Protein AF-R1E698-F1 (afdb_monomer_lite)

Secondary structure (DSSP, 8-state):
---HHHHHHHH-TTS-TTS-SS-HHHHHHHHHHHHHHHHHHHHHHHHHHHHHHHHHTT-GGGHHHHHHHHHHHHHHHHHHHHHHHHHHGGGG-TTHHHHHHHEEEEE----TT--SBTTB--PPEEEEEGGG-

Sequence (133 aa):
MPPFEEFDKDLHPFGPYDAPDRPLPEIIYRLTHDVENMVKEAKSEIAALKKLGAKAAKSEGVKEAWDKNVQNALLSCIATGLAGAKLAKLTRAENLAEIVQQKGVKMGEAEPGKKYHDWWIVPKVEVVDKSAL

Foldseek 3Di:
DDPPVVVVCVVQVQDDPVDGVDDPLVVLQVVLVVLLVVLVVQLVVLVVVLVCACVNVVNVVPRVVVNQLSVLSNVLSVLSNVQSVVSNVLSVDPVSVVLVVFWDKDFADCPPPNRSDPPDDRTRIDTGTPVVD

Organism: Botryosphaeria parva (strain UCR-NP2) (NCBI:txid1287680)

Structure (mmCIF, N/CA/C/O backbone):
data_AF-R1E698-F1
#
_entry.id   AF-R1E698-F1
#
loop_
_atom_site.group_PDB
_atom_site.id
_atom_site.type_symbol
_atom_site.label_atom_id
_atom_site.label_alt_id
_atom_site.label_comp_id
_atom_site.label_asym_id
_atom_site.label_entity_id
_atom_site.label_seq_id
_atom_site.pdbx_PDB_ins_code
_atom_site.Cartn_x
_atom_site.Cartn_y
_atom_site.Cartn_z
_atom_site.occupancy
_atom_site.B_iso_or_equiv
_atom_site.auth_seq_id
_atom_site.auth_comp_id
_atom_site.auth_asym_id
_atom_site.auth_atom_id
_atom_site.pdbx_PDB_model_num
ATOM 1 N N . MET A 1 1 ? -19.734 -15.047 -14.180 1.00 74.62 1 MET A N 1
ATOM 2 C CA . MET A 1 1 ? -18.265 -14.930 -14.177 1.00 74.62 1 MET A CA 1
ATOM 3 C C . MET A 1 1 ? -17.899 -14.361 -15.529 1.00 74.62 1 MET A C 1
ATOM 5 O O . MET A 1 1 ? -18.437 -14.891 -16.499 1.00 74.62 1 MET A O 1
ATOM 9 N N . PRO A 1 2 ? -17.140 -13.261 -15.596 1.00 83.75 2 PRO A N 1
ATOM 10 C CA . PRO A 1 2 ? -16.688 -12.744 -16.881 1.00 83.75 2 PRO A CA 1
ATOM 11 C C . PRO A 1 2 ? -15.882 -13.826 -17.627 1.00 83.75 2 PRO A C 1
ATOM 13 O O . PRO A 1 2 ? -15.309 -14.706 -16.971 1.00 83.75 2 PRO A O 1
ATOM 16 N N . PRO A 1 3 ? -15.870 -13.810 -18.970 1.00 94.50 3 PRO A N 1
ATOM 17 C CA . PRO A 1 3 ? -14.977 -14.642 -19.769 1.00 94.50 3 PRO A CA 1
ATOM 18 C C . PRO A 1 3 ? -13.515 -14.485 -19.339 1.00 94.50 3 PRO A C 1
ATOM 20 O O . PRO A 1 3 ? -13.112 -13.429 -18.844 1.00 94.50 3 PRO A O 1
ATOM 23 N N . PHE A 1 4 ? -12.714 -15.533 -19.548 1.00 91.00 4 PHE A N 1
ATOM 24 C CA . PHE A 1 4 ? -11.295 -15.524 -19.184 1.00 91.00 4 PHE A CA 1
ATOM 25 C C . PHE A 1 4 ? -10.558 -14.351 -19.838 1.00 91.00 4 PHE A C 1
ATOM 27 O O . PHE A 1 4 ? -9.736 -13.712 -19.199 1.00 91.00 4 PHE A O 1
ATOM 34 N N . GLU A 1 5 ? -10.916 -14.013 -21.072 1.00 89.88 5 GLU A N 1
ATOM 35 C CA . GLU A 1 5 ? -10.311 -12.942 -21.858 1.00 89.88 5 GLU A CA 1
ATOM 36 C C . GLU A 1 5 ? -10.575 -11.546 -21.277 1.00 89.88 5 GLU A C 1
ATOM 38 O O . GLU A 1 5 ? -9.774 -10.636 -21.477 1.00 89.88 5 GLU A O 1
ATOM 43 N N . GLU A 1 6 ? -11.699 -11.347 -20.586 1.00 89.94 6 GLU A N 1
ATOM 44 C CA . GLU A 1 6 ? -11.978 -10.092 -19.878 1.00 89.94 6 GLU A CA 1
ATOM 45 C C . GLU A 1 6 ? -11.165 -10.018 -18.585 1.00 89.94 6 GLU A C 1
ATOM 47 O O . GLU A 1 6 ? -10.511 -9.014 -18.321 1.00 89.94 6 GLU A O 1
ATOM 52 N N . PHE A 1 7 ? -11.125 -11.117 -17.829 1.00 89.62 7 PHE A N 1
ATOM 53 C CA . PHE A 1 7 ? -10.327 -11.210 -16.608 1.00 89.62 7 PHE A CA 1
ATOM 54 C C . PHE A 1 7 ? -8.821 -11.053 -16.873 1.00 89.62 7 PHE A C 1
ATOM 56 O O . PHE A 1 7 ? -8.120 -10.380 -16.121 1.00 89.62 7 PHE A O 1
ATOM 63 N N . ASP A 1 8 ? -8.323 -11.639 -17.960 1.00 88.31 8 ASP A N 1
ATOM 64 C CA . ASP A 1 8 ? -6.924 -11.549 -18.369 1.00 88.31 8 ASP A CA 1
ATOM 65 C C . ASP A 1 8 ? -6.518 -10.107 -18.701 1.00 88.31 8 ASP A C 1
ATOM 67 O O . ASP A 1 8 ? -5.461 -9.649 -18.271 1.00 88.31 8 ASP A O 1
ATOM 71 N N . LYS A 1 9 ? -7.394 -9.347 -19.373 1.00 87.50 9 LYS A N 1
ATOM 72 C CA . LYS A 1 9 ? -7.171 -7.917 -19.648 1.00 87.50 9 LYS A CA 1
ATOM 73 C C . LYS A 1 9 ? -7.111 -7.079 -18.373 1.00 87.50 9 LYS A C 1
ATOM 75 O O . LYS A 1 9 ? -6.294 -6.164 -18.296 1.00 87.50 9 LYS A O 1
ATOM 80 N N . ASP A 1 10 ? -7.939 -7.399 -17.382 1.00 87.12 10 ASP A N 1
ATOM 81 C CA . ASP A 1 10 ? -7.943 -6.698 -16.095 1.00 87.12 10 ASP A CA 1
ATOM 82 C C . ASP A 1 10 ? -6.673 -6.982 -15.274 1.00 87.12 10 ASP A C 1
ATOM 84 O O . ASP A 1 10 ? -6.173 -6.097 -14.576 1.00 87.12 10 ASP A O 1
ATOM 88 N N . LEU A 1 11 ? -6.120 -8.198 -15.368 1.00 87.31 11 LEU A N 1
ATOM 89 C CA . LEU A 1 11 ? -4.850 -8.566 -14.727 1.00 87.31 11 LEU A CA 1
ATOM 90 C C . LEU A 1 11 ? -3.614 -8.030 -15.461 1.00 87.31 11 LEU A C 1
ATOM 92 O O . LEU A 1 11 ? -2.570 -7.813 -14.834 1.00 87.31 11 LEU A O 1
ATOM 96 N N . HIS A 1 12 ? -3.737 -7.793 -16.767 1.00 89.31 12 HIS A N 1
ATOM 97 C CA . HIS A 1 12 ? -2.670 -7.316 -17.643 1.00 89.31 12 HIS A CA 1
ATOM 98 C C . HIS A 1 12 ? -3.029 -5.971 -18.301 1.00 89.31 12 HIS A C 1
ATOM 100 O O . HIS A 1 12 ? -3.017 -5.850 -19.529 1.00 89.31 12 HIS A O 1
ATOM 106 N N . PRO A 1 13 ? -3.285 -4.902 -17.518 1.00 90.31 13 PRO A N 1
ATOM 107 C CA . PRO A 1 13 ? -3.709 -3.603 -18.055 1.00 90.31 13 PRO A CA 1
ATOM 108 C C . PRO A 1 13 ? -2.624 -2.890 -18.886 1.00 90.31 13 PRO A C 1
ATOM 110 O O . PRO A 1 13 ? -2.869 -1.821 -19.448 1.00 90.31 13 PRO A O 1
ATOM 113 N N . PHE A 1 14 ? -1.416 -3.459 -18.942 1.00 92.75 14 PHE A N 1
ATOM 114 C CA . PHE A 1 14 ? -0.266 -2.968 -19.702 1.00 92.75 14 PHE A CA 1
ATOM 115 C C . PHE A 1 14 ? 0.265 -4.006 -20.699 1.00 92.75 14 PHE A C 1
ATOM 117 O O . PHE A 1 14 ? 1.429 -3.919 -21.083 1.00 92.75 14 PHE A O 1
ATOM 124 N N . GLY A 1 15 ? -0.553 -4.989 -21.076 1.00 91.38 15 GLY A N 1
ATOM 125 C CA . GLY A 1 15 ? -0.142 -6.085 -21.946 1.00 91.38 15 GLY A CA 1
ATOM 126 C C . GLY A 1 15 ? 0.629 -7.192 -21.209 1.00 91.38 15 GLY A C 1
ATOM 127 O O . GLY A 1 15 ? 0.707 -7.186 -19.974 1.00 91.38 15 GLY A O 1
ATOM 128 N N . PRO A 1 16 ? 1.176 -8.166 -21.956 1.00 90.00 16 PRO A N 1
ATOM 129 C CA . PRO A 1 16 ? 1.904 -9.309 -21.405 1.00 90.00 16 PRO A CA 1
ATOM 130 C C . PRO A 1 16 ? 3.109 -8.902 -20.543 1.00 90.00 16 PRO A C 1
ATOM 132 O O . PRO A 1 16 ? 3.802 -7.931 -20.839 1.00 90.00 16 PRO A O 1
ATOM 135 N N . TYR A 1 17 ? 3.410 -9.666 -19.487 1.00 83.81 17 TYR A N 1
ATOM 136 C CA . TYR A 1 17 ? 4.525 -9.348 -18.578 1.00 83.81 17 TYR A CA 1
ATOM 137 C C . TYR A 1 17 ? 5.911 -9.405 -19.239 1.00 83.81 17 TYR A C 1
ATOM 139 O O . TYR A 1 17 ? 6.830 -8.711 -18.805 1.00 83.81 17 TYR A O 1
ATOM 147 N N . ASP A 1 18 ? 6.073 -10.245 -20.258 1.00 85.62 18 ASP A N 1
ATOM 148 C CA . ASP A 1 18 ? 7.298 -10.408 -21.042 1.00 85.62 18 ASP A CA 1
ATOM 149 C C . ASP A 1 18 ? 7.437 -9.366 -22.163 1.00 85.62 18 ASP A C 1
ATOM 151 O O . ASP A 1 18 ? 8.551 -9.095 -22.614 1.00 85.62 18 ASP A O 1
ATOM 155 N N . ALA A 1 19 ? 6.329 -8.747 -22.571 1.00 87.56 19 ALA A N 1
ATOM 156 C CA . ALA A 1 19 ? 6.274 -7.745 -23.628 1.00 87.56 19 ALA A CA 1
ATOM 157 C C . ALA A 1 19 ? 5.227 -6.657 -23.311 1.00 87.56 19 ALA A C 1
ATOM 159 O O . ALA A 1 19 ? 4.187 -6.599 -23.969 1.00 87.56 19 ALA A O 1
ATOM 160 N N . PRO A 1 20 ? 5.475 -5.793 -22.309 1.00 90.19 20 PRO A N 1
ATOM 161 C CA . PRO A 1 20 ? 4.514 -4.771 -21.924 1.00 90.19 20 PRO A CA 1
ATOM 162 C C . PRO A 1 20 ? 4.370 -3.685 -22.997 1.00 90.19 20 PRO A C 1
ATOM 164 O O . PRO A 1 20 ? 5.348 -3.242 -23.600 1.00 90.19 20 PRO A O 1
ATOM 167 N N . ASP A 1 21 ? 3.154 -3.165 -23.148 1.00 92.75 21 ASP A N 1
ATOM 168 C CA . ASP A 1 21 ? 2.787 -2.132 -24.126 1.00 92.75 21 ASP A CA 1
ATOM 169 C C . ASP A 1 21 ? 3.384 -0.750 -23.806 1.00 92.75 21 ASP A C 1
ATOM 171 O O . ASP A 1 21 ? 3.273 0.192 -24.596 1.00 92.75 21 ASP A O 1
ATOM 175 N N . ARG A 1 22 ? 3.970 -0.586 -22.613 1.00 90.88 22 ARG A N 1
ATOM 176 C CA . ARG A 1 22 ? 4.501 0.686 -22.110 1.00 90.88 22 ARG A CA 1
ATOM 177 C C . ARG A 1 22 ? 5.877 0.521 -21.467 1.00 90.88 22 ARG A C 1
ATOM 179 O O . ARG A 1 22 ? 6.194 -0.552 -20.953 1.00 90.88 22 ARG A O 1
ATOM 186 N N . PRO A 1 23 ? 6.694 1.589 -21.415 1.00 89.50 23 PRO A N 1
ATOM 187 C CA . PRO A 1 23 ? 7.967 1.556 -20.709 1.00 89.50 23 PRO A CA 1
ATOM 188 C C . PRO A 1 23 ? 7.792 1.219 -19.224 1.00 89.50 23 PRO A C 1
ATOM 190 O O . PRO A 1 23 ? 6.934 1.776 -18.537 1.00 89.50 23 PRO A O 1
ATOM 193 N N . LEU A 1 24 ? 8.670 0.366 -18.695 1.00 85.94 24 LEU A N 1
ATOM 194 C CA . LEU A 1 24 ? 8.614 -0.078 -17.301 1.00 85.94 24 LEU A CA 1
ATOM 195 C C . LEU A 1 24 ? 8.573 1.067 -16.259 1.00 85.94 24 LEU A C 1
ATOM 197 O O . LEU A 1 24 ? 7.789 0.951 -15.315 1.00 85.94 24 LEU A O 1
ATOM 201 N N . PRO A 1 25 ? 9.327 2.183 -16.396 1.00 87.00 25 PRO A N 1
ATOM 202 C CA . PRO A 1 25 ? 9.205 3.309 -15.466 1.00 87.00 25 PRO A CA 1
ATOM 203 C C . PRO A 1 25 ? 7.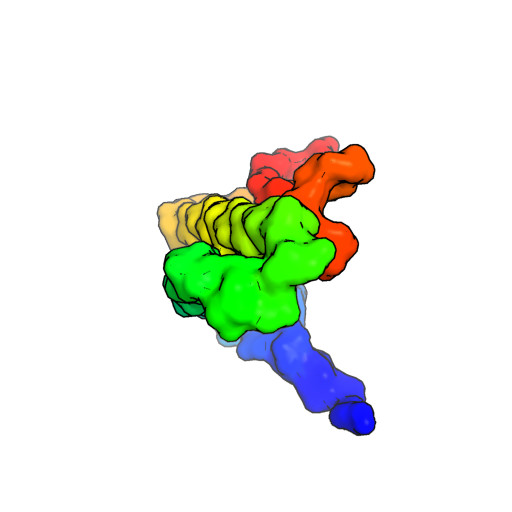787 3.885 -15.392 1.00 87.00 25 PRO A C 1
ATOM 205 O O . PRO A 1 25 ? 7.322 4.231 -14.307 1.00 87.00 25 PRO A O 1
ATOM 208 N N . GLU A 1 26 ? 7.089 3.961 -16.529 1.00 90.12 26 GLU A N 1
ATOM 209 C CA . GLU A 1 26 ? 5.717 4.463 -16.600 1.00 90.12 26 GLU A CA 1
ATOM 210 C C . GLU A 1 26 ? 4.745 3.497 -15.917 1.00 90.12 26 GLU A C 1
ATOM 212 O O . GLU A 1 26 ? 3.893 3.926 -15.141 1.00 90.12 26 GLU A O 1
ATOM 217 N N . ILE A 1 27 ? 4.904 2.193 -16.152 1.00 90.69 27 ILE A N 1
ATOM 218 C CA . ILE A 1 27 ? 4.075 1.151 -15.531 1.00 90.69 27 ILE A CA 1
ATOM 219 C C . ILE A 1 27 ? 4.218 1.188 -14.009 1.00 90.69 27 ILE A C 1
ATOM 221 O O . ILE A 1 27 ? 3.216 1.255 -13.296 1.00 90.69 27 ILE A O 1
ATOM 225 N N . ILE A 1 28 ? 5.458 1.199 -13.504 1.00 88.69 28 ILE A N 1
ATOM 226 C CA . ILE A 1 28 ? 5.719 1.273 -12.061 1.00 88.69 28 ILE A CA 1
ATOM 227 C C . ILE A 1 28 ? 5.139 2.569 -11.495 1.00 88.69 28 ILE A C 1
ATOM 229 O O . ILE A 1 28 ? 4.505 2.534 -10.441 1.00 88.69 28 ILE A O 1
ATOM 233 N N . TYR A 1 29 ? 5.313 3.703 -12.182 1.00 91.12 29 TYR A N 1
ATOM 234 C CA . TYR A 1 29 ? 4.744 4.976 -11.747 1.00 91.12 29 TYR A CA 1
ATOM 235 C C . TYR A 1 29 ? 3.221 4.898 -11.617 1.00 91.12 29 TYR A C 1
ATOM 237 O O . TYR A 1 29 ? 2.701 5.216 -10.553 1.00 91.12 29 TYR A O 1
ATOM 245 N N . ARG A 1 30 ? 2.509 4.422 -12.647 1.00 92.06 30 ARG A N 1
ATOM 246 C CA . ARG A 1 30 ? 1.041 4.330 -12.621 1.00 92.06 30 ARG A CA 1
ATOM 247 C C . ARG A 1 30 ? 0.549 3.415 -11.502 1.00 92.06 30 ARG A C 1
ATOM 249 O O . ARG A 1 30 ? -0.245 3.850 -10.678 1.00 92.06 30 ARG A O 1
ATOM 256 N N . LEU A 1 31 ? 1.091 2.199 -11.410 1.00 90.69 31 LEU A N 1
ATOM 257 C CA . LEU A 1 31 ? 0.698 1.233 -10.379 1.00 90.69 31 LEU A CA 1
ATOM 258 C C . LEU A 1 31 ? 0.967 1.747 -8.962 1.00 90.69 31 LEU A C 1
ATOM 260 O O . LEU A 1 31 ? 0.128 1.609 -8.074 1.00 90.69 31 LEU A O 1
ATOM 264 N N . THR A 1 32 ? 2.138 2.344 -8.730 1.00 91.50 32 THR A N 1
ATOM 265 C CA . THR A 1 32 ? 2.483 2.854 -7.396 1.00 91.50 32 THR A CA 1
ATOM 266 C C . THR 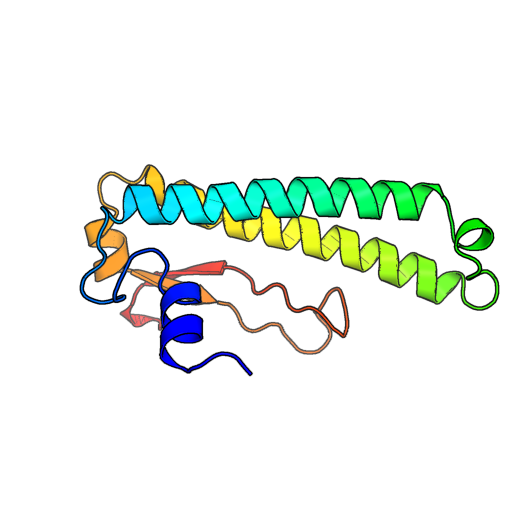A 1 32 ? 1.677 4.097 -7.037 1.00 91.50 32 THR A C 1
ATOM 268 O O . THR A 1 32 ? 1.267 4.225 -5.887 1.00 91.50 32 THR A O 1
ATOM 271 N N . HIS A 1 33 ? 1.370 4.957 -8.010 1.00 93.06 33 HIS A N 1
ATOM 272 C CA . HIS A 1 33 ? 0.512 6.120 -7.813 1.00 93.06 33 HIS A CA 1
ATOM 273 C C . HIS A 1 33 ? -0.937 5.733 -7.486 1.00 93.06 33 HIS A C 1
ATOM 275 O O . HIS A 1 33 ? -1.526 6.290 -6.558 1.00 93.06 33 HIS A O 1
ATOM 281 N N . ASP A 1 34 ? -1.497 4.746 -8.190 1.00 92.56 34 ASP A N 1
ATOM 282 C CA . ASP A 1 34 ? -2.845 4.238 -7.917 1.00 92.56 34 ASP A CA 1
ATOM 283 C C . ASP A 1 34 ? -2.925 3.648 -6.501 1.00 92.56 34 ASP A C 1
ATOM 285 O O . ASP A 1 34 ? -3.804 4.018 -5.719 1.00 92.56 34 ASP A O 1
ATOM 289 N N . VAL A 1 35 ? -1.943 2.824 -6.113 1.00 91.56 35 VAL A N 1
ATOM 290 C CA . VAL A 1 35 ? -1.839 2.281 -4.748 1.00 91.56 35 VAL A CA 1
ATOM 291 C C . VAL A 1 35 ? -1.736 3.394 -3.703 1.00 91.56 35 VAL A C 1
ATOM 293 O O . VAL A 1 35 ? -2.417 3.332 -2.679 1.00 91.56 35 VAL A O 1
ATOM 296 N N . GLU A 1 36 ? -0.909 4.417 -3.930 1.00 92.88 36 GLU A N 1
ATOM 297 C CA . GLU A 1 36 ? -0.770 5.551 -3.009 1.00 92.88 36 GLU A CA 1
ATOM 298 C C . GLU A 1 36 ? -2.098 6.293 -2.805 1.00 92.88 36 GLU A C 1
ATOM 300 O O . GLU A 1 36 ? -2.458 6.601 -1.664 1.00 92.88 36 GLU A O 1
ATOM 305 N N . ASN A 1 37 ? -2.847 6.539 -3.883 1.00 94.81 37 ASN A N 1
ATOM 306 C CA . ASN A 1 37 ? -4.148 7.203 -3.825 1.00 94.81 37 ASN A CA 1
ATOM 307 C C . ASN A 1 37 ? -5.185 6.354 -3.077 1.00 94.81 37 ASN A C 1
ATOM 309 O O . ASN A 1 37 ? -5.804 6.847 -2.131 1.00 94.81 37 ASN A O 1
ATOM 313 N N . MET A 1 38 ? -5.304 5.069 -3.423 1.00 94.25 38 MET A N 1
ATOM 314 C CA . MET A 1 38 ? -6.238 4.138 -2.778 1.00 94.25 38 MET A CA 1
ATOM 315 C C . MET A 1 38 ? -5.945 3.981 -1.281 1.00 94.25 38 MET A C 1
ATOM 317 O O . MET A 1 38 ? -6.845 4.037 -0.444 1.00 94.25 38 MET A O 1
ATOM 321 N N . VAL A 1 39 ? -4.669 3.830 -0.909 1.00 94.44 39 VAL A N 1
ATOM 322 C CA . VAL A 1 39 ? -4.255 3.708 0.497 1.00 94.44 39 VAL A CA 1
ATOM 323 C C . VAL A 1 39 ? -4.516 5.000 1.268 1.00 94.44 39 VAL A C 1
ATOM 325 O O . VAL A 1 39 ? -4.897 4.949 2.440 1.00 94.44 39 VAL A O 1
ATOM 328 N N . LYS A 1 40 ? -4.301 6.165 0.648 1.00 95.19 40 LYS A N 1
ATOM 329 C CA . LYS A 1 40 ? -4.565 7.466 1.272 1.00 95.19 40 LYS A CA 1
ATOM 330 C C . LYS A 1 40 ? -6.050 7.638 1.587 1.00 95.19 40 LYS A C 1
ATOM 332 O O . LYS A 1 40 ? -6.375 8.065 2.697 1.00 95.19 40 LYS A O 1
ATOM 337 N N . GLU A 1 41 ? -6.918 7.300 0.639 1.00 96.44 41 GLU A N 1
ATOM 338 C CA . GLU A 1 41 ? -8.371 7.334 0.807 1.00 96.44 41 GLU A CA 1
ATOM 339 C C . GLU A 1 41 ? -8.815 6.370 1.913 1.00 96.44 41 GLU A C 1
ATOM 341 O O . GLU A 1 41 ? -9.335 6.817 2.938 1.00 96.44 41 GLU A O 1
ATOM 346 N N . ALA A 1 42 ? -8.459 5.087 1.800 1.00 94.94 42 ALA A N 1
ATOM 347 C CA . ALA A 1 42 ? -8.806 4.069 2.790 1.00 94.94 42 ALA A CA 1
ATOM 348 C C . ALA A 1 42 ? -8.320 4.434 4.203 1.00 94.94 42 ALA A C 1
ATOM 350 O O . ALA A 1 42 ? -9.059 4.324 5.183 1.00 94.94 42 ALA A O 1
ATOM 351 N N . LYS A 1 43 ? -7.085 4.937 4.337 1.00 95.44 43 LYS A N 1
ATOM 352 C CA . LYS A 1 43 ? -6.547 5.390 5.628 1.00 95.44 43 LYS A CA 1
ATOM 353 C C . LYS A 1 43 ? -7.381 6.524 6.224 1.00 95.44 43 LYS A C 1
ATOM 355 O O . LYS A 1 43 ? -7.585 6.543 7.439 1.00 95.44 43 LYS A O 1
ATOM 360 N N . SER A 1 44 ? -7.820 7.476 5.401 1.00 96.81 44 SER A N 1
ATOM 361 C CA . SER A 1 44 ? -8.651 8.602 5.835 1.00 96.81 44 SER A CA 1
ATOM 362 C C . SER A 1 44 ? -10.010 8.118 6.342 1.00 96.81 44 SER A C 1
ATOM 364 O O . SER A 1 44 ? -10.426 8.488 7.442 1.00 96.81 44 SER A O 1
ATOM 366 N N . GLU A 1 45 ? -10.662 7.231 5.594 1.00 96.12 45 GLU A N 1
ATOM 367 C CA . GLU A 1 45 ? -11.969 6.674 5.947 1.00 96.12 45 GLU A CA 1
ATOM 368 C C . GLU A 1 45 ? -11.913 5.825 7.220 1.00 96.12 45 GLU A C 1
ATOM 370 O O . GLU A 1 45 ? -12.701 6.025 8.146 1.00 96.12 45 GLU A O 1
ATOM 375 N N . ILE A 1 46 ? -10.921 4.938 7.336 1.00 94.94 46 ILE A N 1
ATOM 376 C CA . ILE A 1 46 ? -10.731 4.114 8.537 1.00 94.94 46 ILE A CA 1
ATOM 377 C C . ILE A 1 46 ? -10.376 5.000 9.743 1.00 94.94 46 ILE A C 1
ATOM 379 O O . ILE A 1 46 ? -10.815 4.737 10.865 1.00 94.94 46 ILE A O 1
ATOM 383 N N . ALA A 1 47 ? -9.625 6.089 9.546 1.00 96.00 47 ALA A N 1
ATOM 384 C CA . ALA A 1 47 ? -9.331 7.035 10.620 1.00 96.00 47 ALA A CA 1
ATOM 385 C C . ALA A 1 47 ? -10.590 7.788 11.077 1.00 96.00 47 ALA A C 1
ATOM 387 O O . ALA A 1 47 ? -10.749 8.037 12.275 1.00 96.00 47 ALA A O 1
ATOM 388 N N . ALA A 1 48 ? -11.491 8.131 10.153 1.00 96.31 48 ALA A N 1
ATOM 389 C CA . ALA A 1 48 ? -12.792 8.704 10.482 1.00 96.31 48 ALA A CA 1
ATOM 390 C C . ALA A 1 48 ? -13.662 7.701 11.258 1.00 96.31 48 ALA A C 1
ATOM 392 O O . ALA A 1 48 ? -14.209 8.057 12.302 1.00 96.31 48 ALA A O 1
ATOM 393 N N . LEU A 1 49 ? -13.697 6.434 10.830 1.00 94.06 49 LEU A N 1
ATOM 394 C CA . LEU A 1 49 ? -14.382 5.354 11.546 1.00 94.06 49 LEU A CA 1
ATOM 395 C C . LEU A 1 49 ? -13.839 5.186 12.972 1.00 94.06 49 LEU A C 1
ATOM 397 O O . LEU A 1 49 ? -14.613 5.098 13.925 1.00 94.06 49 LEU A O 1
ATOM 401 N N . LYS A 1 50 ? -12.512 5.219 13.146 1.00 94.19 50 LYS A N 1
ATOM 402 C CA . LYS A 1 50 ? -11.879 5.156 14.470 1.00 94.19 50 LYS A CA 1
ATOM 403 C C . LYS A 1 50 ? -12.339 6.295 15.381 1.00 94.19 50 LYS A C 1
ATOM 405 O O . LYS A 1 50 ? -12.617 6.060 16.554 1.00 94.19 50 LYS A O 1
ATOM 410 N N . LYS A 1 51 ? -12.417 7.521 14.851 1.00 95.19 51 LYS A N 1
ATOM 411 C CA . LYS A 1 51 ? -12.875 8.708 15.595 1.00 95.19 51 LYS A CA 1
ATOM 412 C C . LYS A 1 51 ? -14.351 8.621 15.982 1.00 95.19 51 LYS A C 1
ATOM 414 O O . LYS A 1 51 ? -14.710 9.095 17.053 1.00 95.19 51 LYS A O 1
ATOM 419 N N . LEU A 1 52 ? -15.181 8.022 15.127 1.00 94.56 52 LEU A N 1
ATOM 420 C CA . LEU A 1 52 ? -16.604 7.802 15.387 1.00 94.56 52 LEU A CA 1
ATOM 421 C C . LEU A 1 52 ? -16.823 6.911 16.628 1.00 94.56 52 LEU A C 1
ATOM 423 O O . LEU A 1 52 ? -17.727 7.150 17.427 1.00 94.56 52 LEU A O 1
ATOM 427 N N . GLY A 1 53 ? -15.954 5.911 16.805 1.00 93.62 53 GLY A N 1
ATOM 428 C CA . GLY A 1 53 ? -15.924 5.030 17.969 1.00 93.62 53 GLY A CA 1
ATOM 429 C C . GLY A 1 53 ? -16.925 3.869 17.916 1.00 93.62 53 GLY A C 1
ATOM 430 O O . GLY A 1 53 ? -17.925 3.893 17.195 1.00 93.62 53 GLY A O 1
ATOM 431 N N . ALA A 1 54 ? -16.670 2.848 18.743 1.00 94.31 54 ALA A N 1
ATOM 432 C CA . ALA A 1 54 ? -17.436 1.598 18.769 1.00 94.31 54 ALA A CA 1
ATOM 433 C C . ALA A 1 54 ? -18.948 1.800 18.981 1.00 94.31 54 ALA A C 1
ATOM 435 O O . ALA A 1 54 ? -19.752 1.075 18.404 1.00 94.31 54 ALA A O 1
ATOM 436 N N . LYS A 1 55 ? -19.346 2.806 19.770 1.00 92.44 55 LYS A N 1
ATOM 437 C CA . LYS A 1 55 ? -20.752 3.146 20.035 1.00 92.44 55 LYS A CA 1
ATOM 438 C C . LYS A 1 55 ? -21.527 3.504 18.785 1.00 92.44 55 LYS A C 1
ATOM 440 O O . LYS A 1 55 ? -22.527 2.868 18.460 1.00 92.44 55 LYS A O 1
ATOM 445 N N . ALA A 1 56 ? -21.047 4.504 18.066 1.00 93.50 56 ALA A N 1
ATOM 446 C CA . ALA A 1 56 ? -21.685 4.945 16.839 1.00 93.50 56 ALA A CA 1
ATOM 447 C C . ALA A 1 56 ? -21.602 3.870 15.739 1.00 93.50 56 ALA A C 1
ATOM 449 O O . ALA A 1 56 ? -22.512 3.759 14.922 1.00 93.50 56 ALA A O 1
ATOM 450 N N . ALA A 1 57 ? -20.580 3.009 15.788 1.00 91.00 57 ALA A N 1
ATOM 451 C CA . ALA A 1 57 ? -20.459 1.817 14.951 1.00 91.00 57 ALA A CA 1
ATOM 452 C C . ALA A 1 57 ? -21.313 0.615 15.422 1.00 91.00 57 ALA A C 1
ATOM 454 O O . ALA A 1 57 ? -21.134 -0.492 14.916 1.00 91.00 57 ALA A O 1
ATOM 455 N N . LYS A 1 58 ? -22.207 0.791 16.411 1.00 92.94 58 LYS A N 1
ATOM 456 C CA . LYS A 1 58 ? -23.062 -0.266 16.994 1.00 92.94 58 LYS A CA 1
ATOM 457 C C . LYS A 1 58 ? -22.287 -1.517 17.445 1.00 92.94 58 LYS A C 1
ATOM 459 O O . LYS A 1 58 ? -22.798 -2.629 17.397 1.00 92.94 58 LYS A O 1
ATOM 464 N N . SER A 1 59 ? -21.052 -1.320 17.897 1.00 93.12 59 SER A N 1
ATOM 465 C CA . SER A 1 59 ? -20.090 -2.357 18.291 1.00 93.12 59 SER A CA 1
ATOM 466 C C . SER A 1 59 ? -19.733 -2.302 19.786 1.00 93.12 59 SER A C 1
ATOM 468 O O . SER A 1 59 ? -18.686 -2.800 20.187 1.00 93.12 59 SER A O 1
ATOM 470 N N . GLU A 1 60 ? -20.575 -1.694 20.634 1.00 93.38 60 GLU A N 1
ATOM 471 C CA . GLU A 1 60 ? -20.315 -1.541 22.083 1.00 93.38 60 GLU A CA 1
ATOM 472 C C . GLU A 1 60 ? -20.024 -2.866 22.790 1.00 93.38 60 GLU A C 1
ATOM 474 O O . GLU A 1 60 ? -19.066 -2.947 23.555 1.00 93.38 60 GLU A O 1
ATOM 479 N N . GLY A 1 61 ? -20.801 -3.911 22.490 1.00 94.94 61 GLY A N 1
ATOM 480 C CA . GLY A 1 61 ? -20.640 -5.232 23.107 1.00 94.94 61 GLY A CA 1
ATOM 481 C C . GLY A 1 61 ? -19.323 -5.935 22.763 1.00 94.94 61 GLY A C 1
ATOM 482 O O . GLY A 1 61 ? -18.971 -6.915 23.407 1.00 94.94 61 GLY A O 1
ATOM 483 N N . VAL A 1 62 ? -18.585 -5.434 21.767 1.00 94.75 62 VAL A N 1
ATOM 484 C CA . VAL A 1 62 ? -17.294 -5.975 21.314 1.00 94.75 62 VAL A CA 1
ATOM 485 C C . VAL A 1 62 ? -16.236 -4.875 21.196 1.00 94.75 62 VAL A C 1
ATOM 487 O O . VAL A 1 62 ? -15.330 -4.961 20.368 1.00 94.75 62 VAL A O 1
ATOM 490 N N . LYS A 1 63 ? -16.351 -3.820 22.014 1.00 94.25 63 LYS A N 1
ATOM 491 C CA . LYS A 1 63 ? -15.536 -2.602 21.910 1.00 94.25 63 LYS A CA 1
ATOM 492 C C . LYS A 1 63 ? -14.034 -2.874 21.797 1.00 94.25 63 LYS A C 1
ATOM 494 O O . LYS A 1 63 ? -13.392 -2.294 20.930 1.00 94.25 63 LYS A O 1
ATOM 499 N N . GLU A 1 64 ? -13.484 -3.751 22.632 1.00 94.38 64 GLU A N 1
ATOM 500 C CA . GLU A 1 64 ? -12.046 -4.056 22.629 1.00 94.38 64 GLU A CA 1
ATOM 501 C C . GLU A 1 64 ? -11.585 -4.686 21.307 1.00 94.38 64 GLU A C 1
ATOM 503 O O . GLU A 1 64 ? -10.593 -4.255 20.716 1.00 94.38 64 GLU A O 1
ATOM 508 N N . ALA A 1 65 ? -12.335 -5.674 20.807 1.00 91.56 65 ALA A N 1
ATOM 509 C CA . ALA A 1 65 ? -12.059 -6.309 19.522 1.00 91.56 65 ALA A CA 1
ATOM 510 C C . ALA A 1 65 ? -12.224 -5.317 18.360 1.00 91.56 65 ALA A C 1
ATOM 512 O O . ALA A 1 65 ? -11.400 -5.293 17.447 1.00 91.56 65 ALA A O 1
ATOM 513 N N . TRP A 1 66 ? -13.245 -4.457 18.417 1.00 93.88 66 TRP A N 1
ATOM 514 C CA . TRP A 1 66 ? -13.462 -3.402 17.429 1.00 93.88 66 TRP A CA 1
ATOM 515 C C . TRP A 1 66 ? -12.302 -2.396 17.403 1.00 93.88 66 TRP A C 1
ATOM 517 O O . TRP A 1 66 ? -11.743 -2.140 16.336 1.00 93.88 66 TRP A O 1
ATOM 527 N N . ASP A 1 67 ? -11.888 -1.879 18.567 1.00 94.12 67 ASP A N 1
ATOM 528 C CA . ASP A 1 67 ? -10.792 -0.909 18.693 1.00 94.12 67 ASP A CA 1
ATOM 529 C C . ASP A 1 67 ? -9.484 -1.499 18.128 1.00 94.12 67 ASP A C 1
ATOM 531 O O . ASP A 1 67 ? -8.774 -0.836 17.362 1.00 94.12 67 ASP A O 1
ATOM 535 N N . LYS A 1 68 ? -9.199 -2.772 18.442 1.00 91.38 68 LYS A N 1
ATOM 536 C CA . LYS A 1 68 ? -8.052 -3.513 17.900 1.00 91.38 68 LYS A CA 1
ATOM 537 C C . LYS A 1 68 ? -8.134 -3.659 16.378 1.00 91.38 68 LYS A C 1
ATOM 539 O O . LYS A 1 68 ? -7.161 -3.354 15.691 1.00 91.38 68 LYS A O 1
ATOM 544 N N . ASN A 1 69 ? -9.279 -4.072 15.837 1.00 90.56 69 ASN A N 1
ATOM 545 C CA . ASN A 1 69 ? -9.439 -4.310 14.401 1.00 90.56 69 ASN A CA 1
ATOM 546 C C . ASN A 1 69 ? -9.316 -3.026 13.575 1.00 90.56 69 ASN A C 1
ATOM 548 O O . ASN A 1 69 ? -8.611 -3.014 12.566 1.00 90.56 69 ASN A O 1
ATOM 552 N N . VAL A 1 70 ? -9.923 -1.923 14.021 1.00 93.19 70 VAL A N 1
ATOM 553 C CA . VAL A 1 70 ? -9.802 -0.630 13.330 1.00 93.19 70 VAL A CA 1
ATOM 554 C C . VAL A 1 70 ? -8.361 -0.116 13.380 1.00 93.19 70 VAL A C 1
ATOM 556 O O . VAL A 1 70 ? -7.836 0.363 12.374 1.00 93.19 70 VAL A O 1
ATOM 559 N N . GLN A 1 71 ? -7.682 -0.252 14.525 1.00 92.00 71 GLN A N 1
ATOM 560 C CA . GLN A 1 71 ? -6.265 0.101 14.633 1.00 92.00 71 GLN A CA 1
ATOM 561 C C . GLN A 1 71 ? -5.398 -0.734 13.684 1.00 92.00 71 GLN A C 1
ATOM 563 O O . GLN A 1 71 ? -4.512 -0.202 13.016 1.00 92.00 71 GLN A O 1
ATOM 568 N N . ASN A 1 72 ? -5.667 -2.029 13.604 1.00 90.31 72 ASN A N 1
ATOM 569 C CA . ASN A 1 72 ? -4.958 -2.945 12.731 1.00 90.31 72 ASN A CA 1
ATOM 570 C C . ASN A 1 72 ? -5.180 -2.631 11.246 1.00 90.31 72 ASN A C 1
ATOM 572 O O . ASN A 1 72 ? -4.227 -2.646 10.471 1.00 90.31 72 ASN A O 1
ATOM 576 N N . ALA A 1 73 ? -6.396 -2.253 10.853 1.00 89.88 73 ALA A N 1
ATOM 577 C CA . ALA A 1 73 ? -6.685 -1.802 9.495 1.00 89.88 73 ALA A CA 1
ATOM 578 C C . ALA A 1 73 ? -5.900 -0.523 9.125 1.00 89.88 73 ALA A C 1
ATOM 580 O O . ALA A 1 73 ? -5.362 -0.420 8.019 1.00 89.88 73 ALA A O 1
ATOM 581 N N . LEU A 1 74 ? -5.735 0.421 10.065 1.00 92.12 74 LEU A N 1
ATOM 582 C CA . LEU A 1 74 ? -4.869 1.594 9.868 1.00 92.12 74 LEU A CA 1
ATOM 583 C C . LEU A 1 74 ? -3.397 1.211 9.682 1.00 92.12 74 LEU A C 1
ATOM 585 O O . LEU A 1 74 ? -2.721 1.782 8.824 1.00 92.12 74 LEU A O 1
ATOM 589 N N . LEU A 1 75 ? -2.897 0.257 10.472 1.00 90.00 75 LEU A N 1
ATOM 590 C CA . LEU A 1 75 ? -1.527 -0.244 10.340 1.00 90.00 75 LEU A CA 1
ATOM 591 C C . LEU A 1 75 ? -1.309 -0.918 8.980 1.00 90.00 75 LEU A C 1
ATOM 593 O O . LEU A 1 75 ? -0.294 -0.651 8.338 1.00 90.00 75 LEU A O 1
ATOM 597 N N . SER A 1 76 ? -2.284 -1.689 8.489 1.00 88.69 76 SER A N 1
ATOM 598 C CA . SER A 1 76 ? -2.249 -2.269 7.141 1.00 88.69 76 SER A CA 1
ATOM 599 C C . SER A 1 76 ? -2.159 -1.201 6.050 1.00 88.69 76 SER A C 1
ATOM 601 O O . SER A 1 76 ? -1.345 -1.329 5.135 1.00 88.69 76 SER A O 1
ATOM 603 N N . CYS A 1 77 ? -2.919 -0.107 6.161 1.00 91.31 77 CYS A N 1
ATOM 604 C CA . CYS A 1 77 ? -2.814 1.007 5.214 1.00 91.31 77 CYS A CA 1
ATOM 605 C C . CYS A 1 77 ? -1.402 1.612 5.223 1.00 91.31 77 CYS A C 1
ATOM 607 O O . CYS A 1 77 ? -0.804 1.830 4.173 1.00 91.31 77 CYS A O 1
ATOM 609 N N . I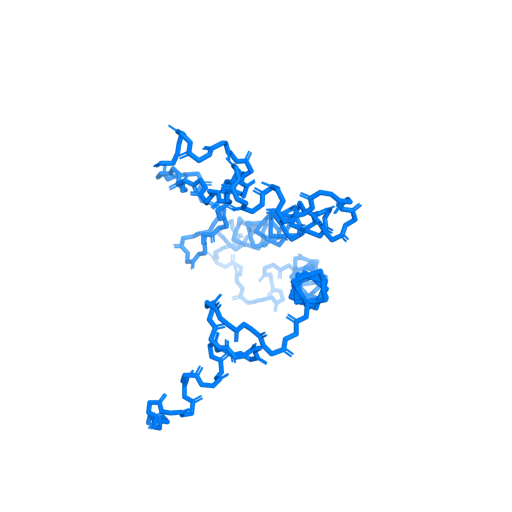LE A 1 78 ? -0.825 1.841 6.407 1.00 89.94 78 ILE A N 1
ATOM 610 C CA . ILE A 1 78 ? 0.532 2.395 6.535 1.00 89.94 78 ILE A CA 1
ATOM 611 C C . ILE A 1 78 ? 1.573 1.456 5.916 1.00 89.94 78 ILE A C 1
ATOM 613 O O . ILE A 1 78 ? 2.412 1.908 5.138 1.00 89.94 78 ILE A O 1
ATOM 617 N N . ALA A 1 79 ? 1.509 0.161 6.228 1.00 87.88 79 ALA A N 1
ATOM 618 C CA . ALA A 1 79 ? 2.421 -0.833 5.675 1.00 87.88 79 ALA A CA 1
ATOM 619 C C . ALA A 1 79 ? 2.320 -0.908 4.141 1.00 87.88 79 ALA A C 1
ATOM 621 O O . ALA A 1 79 ? 3.345 -0.960 3.462 1.00 87.88 79 ALA A O 1
ATOM 622 N N . THR A 1 80 ? 1.102 -0.833 3.595 1.00 88.75 80 THR A N 1
ATOM 623 C CA . THR A 1 80 ? 0.870 -0.868 2.142 1.00 88.75 80 THR A CA 1
ATOM 624 C C . THR A 1 80 ? 1.432 0.383 1.474 1.00 88.75 80 THR A C 1
ATOM 626 O O . THR A 1 80 ? 2.129 0.284 0.468 1.00 88.75 80 THR A O 1
ATOM 629 N N . GLY A 1 81 ? 1.228 1.559 2.076 1.00 91.19 81 GLY A N 1
ATOM 630 C CA . GLY A 1 81 ? 1.821 2.806 1.591 1.00 91.19 81 GLY A CA 1
ATOM 631 C C . GLY A 1 81 ? 3.353 2.777 1.597 1.00 91.19 81 GLY A C 1
ATOM 632 O O . GLY A 1 81 ? 3.981 3.238 0.649 1.00 91.19 81 GLY A O 1
ATOM 633 N N . LEU A 1 82 ? 3.977 2.179 2.619 1.00 89.12 82 LEU A N 1
ATOM 634 C CA . LEU A 1 82 ? 5.434 1.996 2.661 1.00 89.12 82 LEU A CA 1
ATOM 635 C C . LEU A 1 82 ? 5.935 1.044 1.566 1.00 89.12 82 LEU A C 1
ATOM 637 O O . LEU A 1 82 ? 6.981 1.303 0.966 1.00 89.12 82 LEU A O 1
ATOM 641 N N . ALA A 1 83 ? 5.201 -0.038 1.298 1.00 87.12 83 ALA A N 1
ATOM 642 C CA . ALA A 1 83 ? 5.504 -0.963 0.211 1.00 87.12 83 ALA A CA 1
ATOM 643 C C . ALA A 1 83 ? 5.412 -0.271 -1.161 1.00 87.12 83 ALA A C 1
ATOM 645 O O . ALA A 1 83 ? 6.366 -0.336 -1.939 1.00 87.12 83 ALA A O 1
ATOM 646 N N . GLY A 1 84 ? 4.322 0.462 -1.416 1.00 89.50 84 GLY A N 1
ATOM 647 C CA . GLY A 1 84 ? 4.131 1.259 -2.632 1.00 89.50 84 GLY A CA 1
ATOM 648 C C . GLY A 1 84 ? 5.236 2.298 -2.821 1.00 89.50 84 GLY A C 1
ATOM 649 O O . GLY A 1 84 ? 5.896 2.310 -3.856 1.00 89.50 84 GLY A O 1
ATOM 650 N N . ALA A 1 85 ? 5.547 3.075 -1.780 1.00 89.06 85 ALA A N 1
ATOM 651 C CA . ALA A 1 85 ? 6.614 4.076 -1.819 1.00 89.06 85 ALA A CA 1
ATOM 652 C C . ALA A 1 85 ? 8.002 3.463 -2.083 1.00 89.06 85 ALA A C 1
ATOM 654 O O . ALA A 1 85 ? 8.858 4.090 -2.711 1.00 89.06 85 ALA A O 1
ATOM 655 N N . LYS A 1 86 ? 8.262 2.237 -1.608 1.00 86.94 86 LYS A N 1
ATOM 656 C CA . LYS A 1 86 ? 9.516 1.526 -1.893 1.00 86.94 86 LYS A CA 1
ATOM 657 C C . LYS A 1 86 ? 9.634 1.160 -3.372 1.00 86.94 86 LYS A C 1
ATOM 659 O O . LYS A 1 86 ? 10.711 1.331 -3.934 1.00 86.94 86 LYS A O 1
ATOM 664 N N . LEU A 1 87 ? 8.545 0.707 -3.990 1.00 85.56 87 LEU A N 1
ATOM 665 C CA . LEU A 1 87 ? 8.490 0.435 -5.428 1.00 85.56 87 LEU A CA 1
ATOM 666 C C . LEU A 1 87 ? 8.545 1.727 -6.249 1.00 85.56 87 LEU A C 1
ATOM 668 O O . LEU A 1 87 ? 9.268 1.785 -7.237 1.00 85.56 87 LEU A O 1
ATOM 672 N N . ALA A 1 88 ? 7.882 2.796 -5.801 1.00 88.50 88 ALA A N 1
ATOM 673 C CA . ALA A 1 88 ? 7.884 4.089 -6.480 1.00 88.50 88 ALA A CA 1
ATOM 674 C C . ALA A 1 88 ? 9.304 4.656 -6.633 1.00 88.50 88 ALA A C 1
ATOM 676 O O . ALA A 1 88 ? 9.618 5.286 -7.641 1.00 88.50 88 ALA A O 1
ATOM 677 N N . LYS A 1 89 ? 10.213 4.384 -5.685 1.00 85.75 89 LYS A N 1
ATOM 678 C CA . LYS A 1 89 ? 11.630 4.782 -5.792 1.00 85.75 89 LYS A CA 1
ATOM 679 C C . LYS A 1 89 ? 12.350 4.160 -6.992 1.00 85.75 89 LYS A C 1
ATOM 681 O O . LYS A 1 89 ? 13.290 4.772 -7.488 1.00 85.75 89 LYS A O 1
ATOM 686 N N . LEU A 1 90 ? 11.906 2.999 -7.479 1.00 81.50 90 LEU A N 1
ATOM 687 C CA . LEU A 1 90 ? 12.489 2.342 -8.653 1.00 81.50 90 LEU A CA 1
ATOM 688 C C . LEU A 1 90 ? 12.263 3.148 -9.939 1.00 81.50 90 LEU A C 1
ATOM 690 O O . LEU A 1 90 ? 13.104 3.109 -10.828 1.00 81.50 90 LEU A O 1
ATOM 694 N N . THR A 1 91 ? 11.192 3.945 -10.015 1.00 80.75 91 THR A N 1
ATOM 695 C CA . THR A 1 91 ? 10.902 4.801 -11.186 1.00 80.75 91 THR A CA 1
ATOM 696 C C . THR A 1 91 ? 11.985 5.844 -11.460 1.00 80.75 91 THR A C 1
ATOM 698 O O . THR A 1 91 ? 12.110 6.318 -12.583 1.00 80.75 91 THR A O 1
ATOM 701 N N . ARG A 1 92 ? 12.769 6.206 -10.436 1.00 77.38 92 ARG A N 1
ATOM 702 C CA . ARG A 1 92 ? 13.825 7.227 -10.504 1.00 77.38 92 ARG A CA 1
ATOM 703 C C . ARG A 1 92 ? 15.224 6.629 -10.650 1.00 77.38 92 ARG A C 1
ATOM 705 O O . ARG A 1 92 ? 16.196 7.375 -10.645 1.00 77.38 92 ARG A O 1
ATOM 712 N N . ALA A 1 93 ? 15.340 5.303 -10.710 1.00 77.12 93 ALA A N 1
ATOM 713 C CA . ALA A 1 93 ? 16.624 4.639 -10.854 1.00 77.12 93 ALA A CA 1
ATOM 714 C C . ALA A 1 93 ? 17.061 4.673 -12.324 1.00 77.12 93 ALA A C 1
ATOM 716 O O . ALA A 1 93 ? 16.423 4.059 -13.178 1.00 77.12 93 ALA A O 1
ATOM 717 N N . GLU A 1 94 ? 18.173 5.351 -12.611 1.00 70.62 94 GLU A N 1
ATOM 718 C CA . GLU A 1 94 ? 18.769 5.407 -13.956 1.00 70.62 94 GLU A CA 1
ATOM 719 C C . GLU A 1 94 ? 19.141 4.010 -14.485 1.00 70.62 94 GLU A C 1
ATOM 721 O O . GLU A 1 94 ? 19.160 3.778 -15.691 1.00 70.62 94 GLU A O 1
ATOM 726 N N . ASN A 1 95 ? 19.354 3.048 -13.582 1.00 73.62 95 ASN A N 1
ATOM 727 C CA . ASN A 1 95 ? 19.671 1.659 -13.885 1.00 73.62 95 ASN A CA 1
ATOM 728 C C . ASN A 1 95 ? 18.506 0.687 -13.613 1.00 73.62 95 ASN A C 1
ATOM 730 O O . ASN A 1 95 ? 18.733 -0.475 -13.285 1.00 73.62 95 ASN A O 1
ATOM 734 N N . LEU A 1 96 ? 17.247 1.121 -13.751 1.00 76.44 96 LEU A N 1
ATOM 735 C CA . LEU A 1 96 ? 16.074 0.265 -13.514 1.00 76.44 96 LEU A CA 1
ATOM 736 C C . LEU A 1 96 ? 16.133 -1.074 -14.271 1.00 76.44 96 LEU A C 1
ATOM 738 O O . LEU A 1 96 ? 15.812 -2.112 -13.699 1.00 76.44 96 LEU A O 1
ATOM 742 N N . ALA A 1 97 ? 16.570 -1.066 -15.533 1.00 71.25 97 ALA A N 1
ATOM 743 C CA . ALA A 1 97 ? 16.716 -2.288 -16.325 1.00 71.25 97 ALA A CA 1
ATOM 744 C C . ALA A 1 97 ? 17.740 -3.259 -15.709 1.00 71.25 97 ALA A C 1
ATOM 746 O O . ALA A 1 97 ? 17.489 -4.460 -15.633 1.00 71.25 97 ALA A O 1
ATOM 747 N N . GLU A 1 98 ? 18.855 -2.736 -15.200 1.00 71.56 98 GLU A N 1
ATOM 748 C CA . GLU A 1 98 ? 19.874 -3.517 -14.497 1.00 71.56 98 GLU A CA 1
ATOM 749 C C . GLU A 1 98 ? 19.350 -4.029 -13.150 1.00 71.56 98 GLU A C 1
ATOM 751 O O . GLU A 1 98 ? 19.543 -5.197 -12.824 1.00 71.56 98 GLU A O 1
ATOM 756 N N . ILE A 1 99 ? 18.611 -3.203 -12.399 1.00 71.50 99 ILE A N 1
ATOM 757 C CA . ILE A 1 99 ? 17.951 -3.617 -11.154 1.00 71.50 99 ILE A CA 1
ATOM 758 C C . ILE A 1 99 ? 16.982 -4.765 -11.429 1.00 71.50 99 ILE A C 1
ATOM 760 O O . ILE A 1 99 ? 16.981 -5.722 -10.678 1.00 71.50 99 ILE A O 1
ATOM 764 N N . VAL A 1 100 ? 16.194 -4.724 -12.500 1.00 71.38 100 VAL A N 1
ATOM 765 C CA . VAL A 1 100 ? 15.259 -5.810 -12.852 1.00 71.38 100 VAL A CA 1
ATOM 766 C C . VAL A 1 100 ? 15.995 -7.064 -13.333 1.00 71.38 100 VAL A C 1
ATOM 768 O O . VAL A 1 100 ? 15.515 -8.187 -13.154 1.00 71.38 100 VAL A O 1
ATOM 771 N N . GLN A 1 101 ? 17.165 -6.907 -13.953 1.00 70.06 101 GLN A N 1
ATOM 772 C CA . GLN A 1 101 ? 17.967 -8.027 -14.437 1.00 70.06 101 GLN A CA 1
ATOM 773 C C . GLN A 1 101 ? 18.781 -8.705 -13.331 1.00 70.06 101 GLN A C 1
ATOM 775 O O . GLN A 1 101 ? 18.798 -9.934 -13.297 1.00 70.06 101 GLN A O 1
ATOM 780 N N . GLN A 1 102 ? 19.408 -7.943 -12.435 1.00 68.12 102 GLN A N 1
ATOM 781 C CA . GLN A 1 102 ? 20.327 -8.428 -11.396 1.00 68.12 102 GLN A CA 1
ATOM 782 C C . GLN A 1 102 ? 19.664 -8.585 -10.027 1.00 68.12 102 GLN A C 1
ATOM 784 O O . GLN A 1 102 ? 20.063 -9.440 -9.238 1.00 68.12 102 GLN A O 1
ATOM 789 N N . LYS A 1 103 ? 18.644 -7.775 -9.744 1.00 66.88 103 LYS A N 1
ATOM 790 C CA . LYS A 1 103 ? 17.862 -7.813 -8.510 1.00 66.88 103 LYS A CA 1
ATOM 791 C C . LYS A 1 103 ? 16.457 -8.31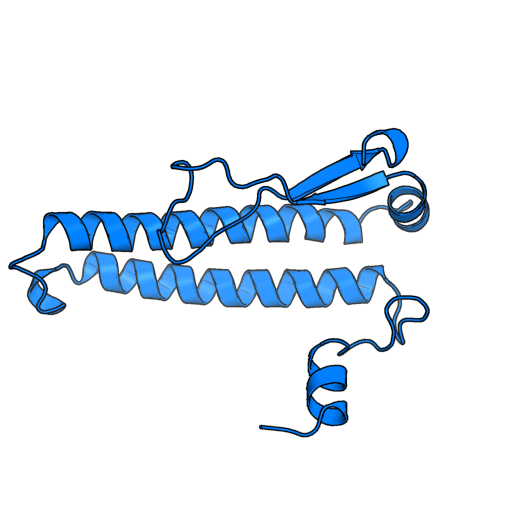0 -8.827 1.00 66.88 103 LYS A C 1
ATOM 793 O O . LYS A 1 103 ? 15.969 -8.226 -9.952 1.00 66.88 103 LYS A O 1
ATOM 798 N N . GLY A 1 104 ? 15.801 -8.897 -7.846 1.00 66.62 104 GLY A N 1
ATOM 799 C CA . GLY A 1 104 ? 14.380 -9.170 -7.916 1.00 66.62 104 GLY A CA 1
ATOM 800 C C . GLY A 1 104 ? 13.653 -8.522 -6.752 1.00 66.62 104 GLY A C 1
ATOM 801 O O . GLY A 1 104 ? 14.241 -8.113 -5.749 1.00 66.62 104 GLY A O 1
ATOM 802 N N . VAL A 1 105 ? 12.345 -8.383 -6.920 1.00 71.31 105 VAL A N 1
ATOM 803 C CA . VAL A 1 105 ? 11.460 -7.917 -5.860 1.00 71.31 105 VAL A CA 1
ATOM 804 C C . VAL A 1 105 ? 10.931 -9.153 -5.149 1.00 71.31 105 VAL A C 1
ATOM 806 O O . VAL A 1 105 ? 10.182 -9.933 -5.729 1.00 71.31 105 VAL A O 1
ATOM 809 N N . LYS A 1 106 ? 11.332 -9.341 -3.893 1.00 75.62 106 LYS A N 1
ATOM 810 C CA . LYS A 1 106 ? 10.810 -10.396 -3.030 1.00 75.62 106 LYS A CA 1
ATOM 811 C C . LYS A 1 106 ? 9.695 -9.826 -2.168 1.00 75.62 106 LYS A C 1
ATOM 813 O O . LYS A 1 106 ? 9.866 -8.808 -1.492 1.00 75.62 106 LYS A O 1
ATOM 818 N N . MET A 1 107 ? 8.558 -10.507 -2.166 1.00 73.75 107 MET A N 1
ATOM 819 C CA . MET A 1 107 ? 7.577 -10.349 -1.103 1.00 73.75 107 MET A CA 1
ATOM 820 C C . MET A 1 107 ? 8.035 -11.203 0.075 1.00 73.75 107 MET A C 1
ATOM 822 O O . MET A 1 107 ? 8.123 -12.423 -0.033 1.00 73.75 107 MET A O 1
ATOM 826 N N . GLY A 1 108 ? 8.377 -10.559 1.186 1.00 68.62 108 GLY A N 1
ATOM 827 C CA . GLY A 1 108 ? 8.671 -11.246 2.433 1.00 68.62 108 GLY A CA 1
ATOM 828 C C . GLY A 1 108 ? 7.448 -12.026 2.903 1.00 68.62 108 GLY A C 1
ATOM 829 O O . GLY A 1 108 ? 6.319 -11.531 2.820 1.00 68.62 108 GLY A O 1
ATOM 830 N N . GLU A 1 109 ? 7.679 -13.238 3.403 1.00 65.81 109 GLU A N 1
ATOM 831 C CA . GLU A 1 109 ? 6.626 -14.041 4.011 1.00 65.81 109 GLU A CA 1
ATOM 832 C C . GLU A 1 109 ? 6.047 -13.300 5.217 1.00 65.81 109 GLU A C 1
ATOM 834 O O . GLU A 1 109 ? 6.769 -12.785 6.075 1.00 65.81 109 GLU A O 1
ATOM 839 N N . ALA A 1 110 ? 4.721 -13.227 5.283 1.00 65.00 110 ALA A N 1
ATOM 840 C CA . ALA A 1 110 ? 4.062 -12.731 6.475 1.00 65.00 110 ALA A CA 1
ATOM 841 C C . ALA A 1 110 ? 4.140 -13.816 7.548 1.00 65.00 110 ALA A C 1
ATOM 843 O O . ALA A 1 110 ? 3.380 -14.785 7.502 1.00 65.00 110 ALA A O 1
ATOM 844 N N . GLU A 1 111 ? 5.064 -13.653 8.495 1.00 63.53 111 GLU A N 1
ATOM 845 C CA . GLU A 1 111 ? 5.217 -14.594 9.601 1.00 63.53 111 GLU A CA 1
ATOM 846 C C . GLU A 1 111 ? 3.864 -14.831 10.310 1.00 63.53 111 GLU A C 1
ATOM 848 O O . GLU A 1 111 ? 3.121 -13.870 10.576 1.00 63.53 111 GLU A O 1
ATOM 853 N N . PRO A 1 112 ? 3.523 -16.091 10.637 1.00 59.84 112 PRO A N 1
ATOM 854 C CA . PRO A 1 112 ? 2.316 -16.411 11.390 1.00 59.84 112 PRO A CA 1
ATOM 855 C C . PRO A 1 112 ? 2.222 -15.578 12.677 1.00 59.84 112 PRO A C 1
ATOM 857 O O . PRO A 1 112 ? 3.169 -15.502 13.454 1.00 59.84 112 PRO A O 1
ATOM 860 N N . GLY A 1 113 ? 1.086 -14.911 12.895 1.00 63.72 113 GLY A N 1
ATOM 861 C CA . GLY A 1 113 ? 0.866 -14.051 14.065 1.00 63.72 113 GLY A CA 1
ATOM 862 C C . GLY A 1 113 ? 1.442 -12.629 13.972 1.00 63.72 113 GLY A C 1
ATOM 863 O O . GLY A 1 113 ? 1.135 -11.812 14.835 1.00 63.72 113 GLY A O 1
ATOM 864 N N . LYS A 1 114 ? 2.206 -12.286 12.922 1.00 68.75 114 LYS A N 1
ATOM 865 C CA . LYS A 1 114 ? 2.683 -10.907 12.668 1.00 68.75 114 LYS A CA 1
ATOM 866 C C . LYS A 1 114 ? 1.799 -10.109 11.704 1.00 68.75 114 LYS A C 1
ATOM 868 O O . LYS A 1 114 ? 2.136 -8.985 11.333 1.00 68.75 114 LYS A O 1
ATOM 873 N N . LYS A 1 115 ? 0.665 -10.674 11.287 1.00 69.50 115 LYS A N 1
ATOM 874 C CA . LYS A 1 115 ? -0.323 -9.972 10.464 1.00 69.50 115 LYS A CA 1
ATOM 875 C C . LYS A 1 115 ? -1.023 -8.925 11.315 1.00 69.50 115 LYS A C 1
ATOM 877 O O . LYS A 1 115 ? -1.419 -9.203 12.444 1.00 69.50 115 LYS A O 1
ATOM 882 N N . TYR A 1 116 ? -1.217 -7.737 10.753 1.00 70.50 116 TYR A N 1
ATOM 883 C CA . TYR A 1 116 ? -2.043 -6.737 11.414 1.00 70.50 116 TYR A CA 1
ATOM 884 C C . TYR A 1 116 ? -3.498 -7.210 11.480 1.00 70.50 116 TYR A C 1
ATOM 886 O O . TYR A 1 116 ? -4.136 -7.023 12.502 1.00 70.50 116 TYR A O 1
ATOM 894 N N . HIS A 1 117 ? -4.022 -7.884 10.454 1.00 67.31 117 HIS A N 1
ATOM 895 C CA . HIS A 1 117 ? -5.419 -8.314 10.425 1.00 67.31 117 HIS A CA 1
ATOM 896 C C . HIS A 1 117 ? -5.561 -9.758 9.931 1.00 67.31 117 HIS A C 1
ATOM 898 O O . HIS A 1 117 ? -4.809 -10.191 9.060 1.00 67.31 117 HIS A O 1
ATOM 904 N N . ASP A 1 118 ? -6.552 -10.491 10.441 1.00 65.75 118 ASP A N 1
ATOM 905 C CA . ASP A 1 118 ? -6.745 -11.910 10.101 1.00 65.75 118 ASP A CA 1
ATOM 906 C C . ASP A 1 118 ? -7.091 -12.117 8.619 1.00 65.75 118 ASP A C 1
ATOM 908 O O . ASP A 1 118 ? -6.718 -13.123 8.017 1.00 65.75 118 ASP A O 1
ATOM 912 N N . TRP A 1 119 ? -7.762 -11.136 8.012 1.00 66.88 119 TRP A N 1
ATOM 913 C CA . TRP A 1 119 ? -8.204 -11.188 6.611 1.00 66.88 119 TRP A CA 1
ATOM 914 C C . TRP A 1 119 ? -7.302 -10.439 5.625 1.00 66.88 119 TRP A C 1
ATOM 916 O O . TRP A 1 119 ? -7.547 -10.503 4.425 1.00 66.88 119 TRP A O 1
ATOM 926 N N . TRP A 1 120 ? -6.264 -9.739 6.098 1.00 67.38 120 TRP A N 1
ATOM 927 C CA . TRP A 1 120 ? -5.360 -8.999 5.216 1.00 67.38 120 TRP A CA 1
ATOM 928 C C . TRP A 1 120 ? -3.896 -9.208 5.562 1.00 67.38 120 TRP A C 1
ATOM 930 O O . TRP A 1 120 ? -3.457 -9.047 6.700 1.00 67.38 120 TRP A O 1
ATOM 940 N N . ILE A 1 121 ? -3.125 -9.511 4.523 1.00 69.38 121 ILE A N 1
ATOM 941 C CA . ILE A 1 121 ? -1.682 -9.662 4.588 1.00 69.38 121 ILE A CA 1
ATOM 942 C C . ILE A 1 121 ? -1.071 -8.527 3.787 1.00 69.38 121 ILE A C 1
ATOM 944 O O . ILE A 1 121 ? -1.308 -8.423 2.588 1.00 69.38 121 ILE A O 1
ATOM 948 N N . VAL A 1 122 ? -0.259 -7.707 4.448 1.00 71.50 122 VAL A N 1
ATOM 949 C CA . VAL A 1 122 ? 0.599 -6.746 3.759 1.00 71.50 122 VAL A CA 1
ATOM 950 C C . VAL A 1 122 ? 2.020 -7.301 3.797 1.00 71.50 122 VAL A C 1
ATOM 952 O O . VAL A 1 122 ? 2.657 -7.244 4.852 1.00 71.50 122 VAL A O 1
ATOM 955 N N . PRO A 1 123 ? 2.512 -7.902 2.700 1.00 70.38 123 PRO A N 1
ATOM 956 C CA . PRO A 1 123 ? 3.860 -8.438 2.664 1.00 70.38 123 PRO A CA 1
ATOM 957 C C . PRO A 1 123 ? 4.873 -7.297 2.735 1.00 70.38 123 PRO A C 1
ATOM 959 O O . PRO A 1 123 ? 4.674 -6.206 2.191 1.00 70.38 123 PRO A O 1
ATOM 962 N N . LYS A 1 124 ? 6.005 -7.558 3.384 1.00 76.50 124 LYS A N 1
ATOM 963 C CA . LYS A 1 124 ? 7.139 -6.639 3.323 1.00 76.50 124 LYS A CA 1
ATOM 964 C C . LYS A 1 124 ? 7.754 -6.743 1.933 1.00 76.50 124 LYS A C 1
ATOM 966 O O . LYS A 1 124 ? 8.158 -7.822 1.524 1.00 76.50 124 LYS A O 1
ATOM 971 N N . VAL A 1 125 ? 7.851 -5.634 1.213 1.00 79.44 125 VAL A N 1
ATOM 972 C CA . VAL A 1 125 ? 8.500 -5.622 -0.104 1.00 79.44 125 VAL A CA 1
ATOM 973 C C . VAL A 1 125 ? 9.996 -5.400 0.073 1.00 79.44 125 VAL A 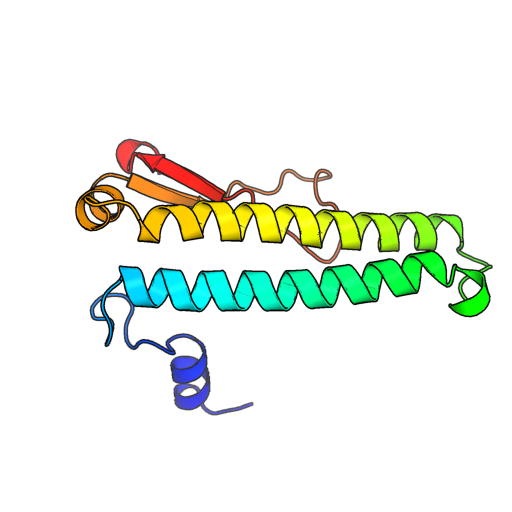C 1
ATOM 975 O O . VAL A 1 125 ? 10.416 -4.454 0.747 1.00 79.44 125 VAL A O 1
ATOM 978 N N . GLU A 1 126 ? 10.820 -6.253 -0.528 1.00 80.31 126 GLU A N 1
ATOM 979 C CA . GLU A 1 126 ? 12.280 -6.170 -0.501 1.00 80.31 126 GLU A CA 1
ATOM 980 C C . GLU A 1 126 ? 12.867 -6.256 -1.906 1.00 80.31 126 GLU A C 1
ATOM 982 O O . GLU A 1 126 ? 12.398 -7.017 -2.740 1.00 80.31 126 GLU A O 1
ATOM 987 N N . VAL A 1 127 ? 13.885 -5.436 -2.171 1.00 75.38 127 VAL A N 1
ATOM 988 C CA . VAL A 1 127 ? 14.696 -5.558 -3.385 1.00 75.38 127 VAL A CA 1
ATOM 989 C C . VAL A 1 127 ? 15.904 -6.385 -2.971 1.00 75.38 127 VAL A C 1
ATOM 991 O O . VAL A 1 127 ? 16.643 -5.960 -2.083 1.00 75.38 127 VAL A O 1
ATOM 994 N N . VAL A 1 128 ? 16.048 -7.567 -3.556 1.00 78.19 128 VAL A N 1
ATOM 995 C CA . VAL A 1 128 ? 17.080 -8.561 -3.230 1.00 78.19 128 VAL A CA 1
ATOM 996 C C . VAL A 1 128 ? 17.870 -8.902 -4.485 1.00 78.19 128 VAL A C 1
ATOM 998 O O . VAL A 1 128 ? 17.350 -8.746 -5.583 1.00 78.19 128 VAL A O 1
ATOM 1001 N N . ASP A 1 129 ? 19.105 -9.375 -4.361 1.00 74.88 129 ASP A N 1
ATOM 1002 C CA . ASP A 1 129 ? 19.842 -9.874 -5.527 1.00 74.88 129 ASP A CA 1
ATOM 1003 C C . ASP A 1 129 ? 19.202 -11.179 -6.034 1.00 74.88 129 ASP A C 1
ATOM 1005 O O . ASP A 1 129 ? 18.716 -11.984 -5.239 1.00 74.88 129 ASP A O 1
ATOM 1009 N N . LYS A 1 130 ? 19.180 -11.417 -7.352 1.00 66.19 130 LYS A N 1
ATOM 1010 C CA . LYS A 1 130 ? 18.549 -12.624 -7.923 1.00 66.19 130 LYS A CA 1
ATOM 1011 C C . LYS A 1 130 ? 19.214 -13.932 -7.505 1.00 66.19 130 LYS A C 1
ATOM 1013 O O . LYS A 1 130 ? 18.566 -14.965 -7.554 1.00 66.19 130 LYS A O 1
ATOM 1018 N N . SER A 1 131 ? 20.472 -13.899 -7.072 1.00 64.62 131 SER A N 1
ATOM 1019 C CA . SER A 1 131 ? 21.150 -15.054 -6.469 1.00 64.62 131 SER A CA 1
ATOM 1020 C C . SER A 1 131 ? 20.591 -15.443 -5.092 1.00 64.62 131 SER A C 1
ATOM 1022 O O . SER A 1 131 ? 20.942 -16.504 -4.583 1.00 64.62 131 SER A O 1
ATOM 1024 N N . ALA A 1 132 ? 19.755 -14.591 -4.486 1.00 56.28 132 ALA A N 1
ATOM 1025 C CA . ALA A 1 132 ? 19.130 -14.782 -3.177 1.00 56.28 132 ALA A CA 1
ATOM 1026 C C . ALA A 1 132 ? 17.599 -14.997 -3.243 1.00 56.28 132 ALA A C 1
ATOM 1028 O O . ALA A 1 132 ? 16.940 -15.036 -2.195 1.00 56.28 132 ALA A O 1
ATOM 1029 N N . LEU A 1 133 ? 17.036 -15.092 -4.456 1.00 55.59 133 LEU A N 1
ATOM 1030 C CA . LEU A 1 133 ? 15.653 -15.509 -4.717 1.00 55.59 133 LEU A CA 1
ATOM 1031 C C . LEU A 1 133 ? 15.580 -17.023 -4.886 1.00 55.59 133 LEU A C 1
ATOM 1033 O O . LEU A 1 133 ? 14.649 -17.593 -4.277 1.00 55.59 133 LEU 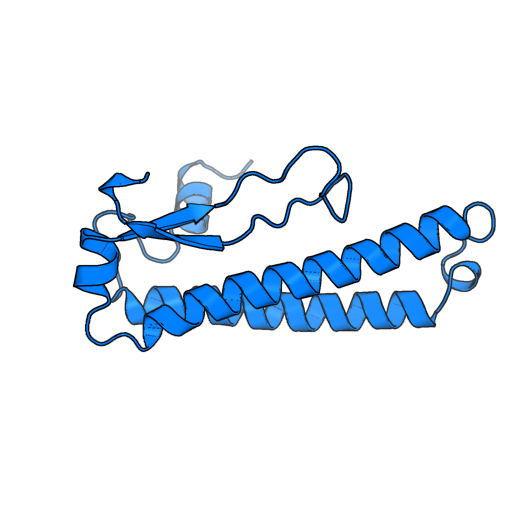A O 1
#

Radius of gyration: 18.55 Å; chains: 1; bounding box: 44×25×47 Å

pLDDT: mean 84.26, std 10.73, range [55.59, 96.81]